Protein AF-A0A0U0QL68-F1 (afdb_monomer)

pLDDT: mean 82.09, std 10.91, range [54.28, 97.44]

Radius of gyration: 22.7 Å; Cα contacts (8 Å, |Δi|>4): 15; chains: 1; bounding box: 45×51×32 Å

Secondary structure (DSSP, 8-state):
--HHHHHHHHHHHHHTT--HHHHHHHHHHHHHHS--HHHHHHHHHHHHHH--SPP--HHHHHHHHHHTT--

InterPro domains:
  IPR010985 Ribbon-helix-helix [SSF47598] (1-59)

Sequence (71 aa):
MPEDVAETYRRRATAAGQSLQTYMRTKLIEGVRGRDKAEAIEILEQALASTASPGISRETIEASRRELRGG

Solvent-accessible surface area (backbone atoms only — not comparable to full-atom values): 4219 Å² total; per-residue (Å²): 128,61,67,70,60,50,50,52,49,44,54,52,11,55,76,68,77,36,54,52,68,59,41,50,52,51,53,52,52,50,58,68,67,44,66,51,73,65,55,51,47,52,53,49,52,52,53,56,69,69,47,86,57,84,68,91,44,72,67,56,56,54,49,54,57,47,53,76,72,72,114

Organism: Mycobacterium tuberculosis (NCBI:txid1773)

Structure (mmCIF, N/CA/C/O backbone):
data_AF-A0A0U0QL68-F1
#
_entry.id   AF-A0A0U0QL68-F1
#
loop_
_atom_site.group_PDB
_atom_site.id
_atom_site.type_symbol
_atom_site.label_atom_id
_atom_site.label_alt_id
_atom_site.label_comp_id
_atom_site.label_asym_id
_atom_site.label_entity_id
_atom_site.label_seq_id
_atom_site.pdbx_PDB_ins_code
_atom_site.Cartn_x
_atom_site.Cartn_y
_atom_site.Cartn_z
_atom_site.occupancy
_atom_site.B_iso_or_equiv
_atom_site.auth_seq_id
_atom_site.auth_comp_id
_atom_site.auth_asym_id
_atom_site.auth_atom_id
_atom_site.pdbx_PDB_model_num
ATOM 1 N N . MET A 1 1 ? -9.384 11.476 -13.435 1.00 67.56 1 MET A N 1
ATOM 2 C CA . MET A 1 1 ? -9.472 10.125 -12.843 1.00 67.56 1 MET A CA 1
ATOM 3 C C . MET A 1 1 ? -10.823 9.558 -13.235 1.00 67.56 1 MET A C 1
ATOM 5 O O . MET A 1 1 ? -11.790 10.297 -13.081 1.00 67.56 1 MET A O 1
ATOM 9 N N . PRO A 1 2 ? -10.887 8.330 -13.772 1.00 88.19 2 PRO A N 1
ATOM 10 C CA . PRO A 1 2 ? -12.153 7.644 -14.025 1.00 88.19 2 PRO A CA 1
ATOM 11 C C . PRO A 1 2 ? -13.039 7.624 -12.770 1.00 88.19 2 PRO A C 1
ATOM 13 O O . PRO A 1 2 ? -12.533 7.566 -11.646 1.00 88.19 2 PRO A O 1
ATOM 16 N N . GLU A 1 3 ? -14.350 7.759 -12.943 1.00 84.25 3 GLU A N 1
ATOM 17 C CA . GLU A 1 3 ? -15.277 8.004 -11.829 1.00 84.25 3 GLU A CA 1
ATOM 18 C C . GLU A 1 3 ? -15.421 6.794 -10.890 1.00 84.25 3 GLU A C 1
ATOM 20 O O . GLU A 1 3 ? -15.518 6.944 -9.674 1.00 84.25 3 GLU A O 1
ATOM 25 N N . ASP A 1 4 ? -15.305 5.588 -11.436 1.00 85.75 4 ASP A N 1
ATOM 26 C CA . ASP A 1 4 ? -15.224 4.310 -10.723 1.00 85.75 4 ASP A CA 1
ATOM 27 C C . ASP A 1 4 ? -13.982 4.211 -9.817 1.00 85.75 4 ASP A C 1
ATOM 29 O O . ASP A 1 4 ? -14.047 3.763 -8.663 1.00 85.75 4 ASP A O 1
ATOM 33 N N . VAL A 1 5 ? -12.841 4.699 -10.305 1.00 88.44 5 VAL A N 1
ATOM 34 C CA . VAL A 1 5 ? -11.599 4.782 -9.530 1.00 88.44 5 VAL A CA 1
ATOM 35 C C . VAL A 1 5 ? -11.759 5.815 -8.412 1.00 88.44 5 VAL A C 1
ATOM 37 O O . VAL A 1 5 ? -11.397 5.545 -7.264 1.00 88.44 5 VAL A O 1
ATOM 40 N N . ALA A 1 6 ? -12.374 6.963 -8.707 1.00 87.06 6 ALA A N 1
ATOM 41 C CA . ALA A 1 6 ? -12.666 8.002 -7.720 1.00 87.06 6 ALA A CA 1
ATOM 42 C C . ALA A 1 6 ? -13.550 7.488 -6.580 1.00 87.06 6 ALA A C 1
ATOM 44 O O . ALA A 1 6 ? -13.256 7.710 -5.403 1.00 87.06 6 ALA A O 1
ATOM 45 N N . GLU A 1 7 ? -14.607 6.760 -6.933 1.00 92.19 7 GLU A N 1
ATOM 46 C CA . GLU A 1 7 ? -15.535 6.144 -5.992 1.00 92.19 7 GLU A CA 1
ATOM 47 C C . GLU A 1 7 ? -14.828 5.136 -5.082 1.00 92.19 7 GLU A C 1
ATOM 49 O O . GLU A 1 7 ? -15.016 5.137 -3.864 1.00 92.19 7 GLU A O 1
ATOM 54 N N . THR A 1 8 ? -13.925 4.338 -5.647 1.00 94.56 8 THR A N 1
ATOM 55 C CA . THR A 1 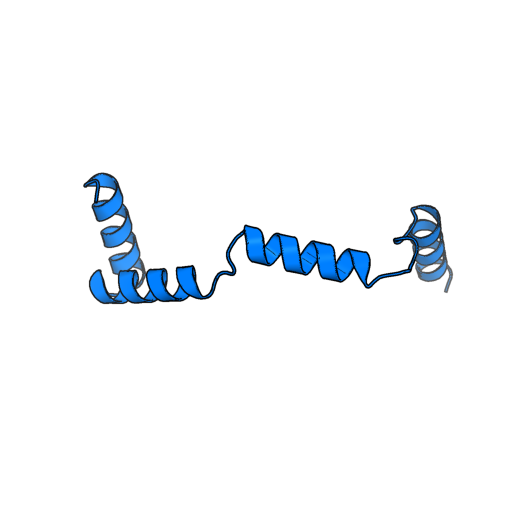8 ? -13.117 3.387 -4.881 1.00 94.56 8 THR A CA 1
ATOM 56 C C . THR A 1 8 ? -12.240 4.092 -3.844 1.00 94.56 8 THR A C 1
ATOM 58 O O . THR A 1 8 ? -12.193 3.672 -2.684 1.00 94.56 8 THR A O 1
ATOM 61 N N . TYR A 1 9 ? -11.568 5.184 -4.220 1.00 93.00 9 TYR A N 1
ATOM 62 C CA . TYR A 1 9 ? -10.762 5.967 -3.279 1.00 93.00 9 TYR A CA 1
ATOM 63 C C . TYR A 1 9 ? -11.618 6.652 -2.209 1.00 93.00 9 TYR A C 1
ATOM 65 O O . TYR A 1 9 ? -11.216 6.663 -1.046 1.00 93.00 9 TYR A O 1
ATOM 73 N N . ARG A 1 10 ? -12.809 7.158 -2.559 1.00 93.62 10 ARG A N 1
ATOM 74 C CA . ARG A 1 10 ? -13.757 7.730 -1.587 1.00 93.62 10 ARG A CA 1
ATOM 75 C C . ARG A 1 10 ? -14.190 6.700 -0.551 1.00 93.62 10 ARG A C 1
ATOM 77 O O . ARG A 1 10 ? -14.026 6.945 0.640 1.00 93.62 10 ARG A O 1
ATOM 84 N N . ARG A 1 11 ? -14.642 5.521 -0.988 1.00 96.50 11 ARG A N 1
ATOM 85 C CA . ARG A 1 11 ? -15.053 4.431 -0.085 1.00 96.50 11 ARG A CA 1
ATOM 86 C C . ARG A 1 11 ? -13.940 4.021 0.871 1.00 96.50 11 ARG A C 1
ATOM 88 O O . ARG A 1 11 ? -14.178 3.851 2.064 1.00 96.50 11 ARG A O 1
ATOM 95 N N . ARG A 1 12 ? -12.715 3.887 0.360 1.00 96.81 12 ARG A N 1
ATOM 96 C CA . ARG A 1 12 ? -11.550 3.514 1.175 1.00 96.81 12 ARG A CA 1
ATOM 97 C C . ARG A 1 12 ? -11.143 4.615 2.153 1.00 96.81 12 ARG A C 1
ATOM 99 O O . ARG A 1 12 ? -10.781 4.296 3.280 1.00 96.81 12 ARG A O 1
ATOM 106 N N . ALA A 1 13 ? -11.235 5.883 1.753 1.00 96.50 13 ALA A N 1
ATOM 107 C CA . ALA A 1 13 ? -10.987 7.014 2.642 1.00 96.50 13 ALA A CA 1
ATOM 108 C C . ALA A 1 13 ? -12.000 7.043 3.797 1.00 96.50 13 ALA A C 1
ATOM 110 O O . ALA A 1 13 ? -11.597 7.123 4.956 1.00 96.50 13 ALA A O 1
ATOM 111 N N . THR A 1 14 ? -13.292 6.863 3.499 1.00 96.56 14 THR A N 1
ATOM 112 C CA . THR A 1 14 ? -14.348 6.756 4.516 1.00 96.56 14 THR A CA 1
ATOM 113 C C . THR A 1 14 ? -14.106 5.583 5.464 1.00 96.56 14 THR A C 1
ATOM 115 O O . THR A 1 14 ? -14.168 5.768 6.676 1.00 96.56 14 THR A O 1
ATOM 118 N N . ALA A 1 15 ? -13.764 4.400 4.942 1.00 97.38 15 ALA A N 1
ATOM 119 C CA . ALA A 1 15 ? -13.449 3.228 5.764 1.00 97.38 15 ALA A CA 1
ATOM 120 C C . ALA A 1 15 ? -12.226 3.443 6.676 1.00 97.38 15 ALA A C 1
ATOM 122 O O . ALA A 1 15 ? -12.165 2.888 7.768 1.00 97.38 15 ALA A O 1
ATOM 123 N N . ALA A 1 16 ? -11.268 4.2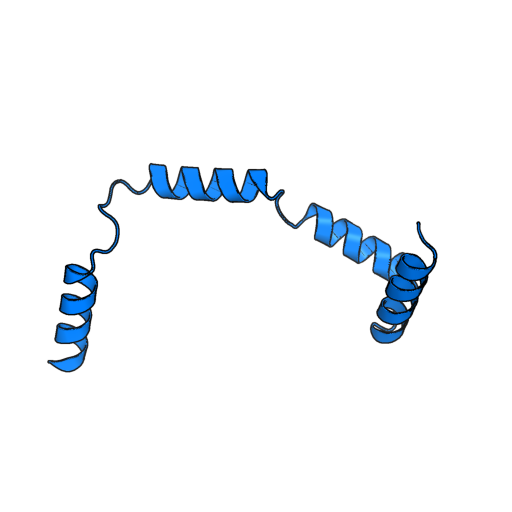70 6.247 1.00 94.94 16 ALA A N 1
ATOM 124 C CA . ALA A 1 16 ? -10.098 4.652 7.032 1.00 94.94 16 ALA A CA 1
ATOM 125 C C . ALA A 1 16 ? -10.3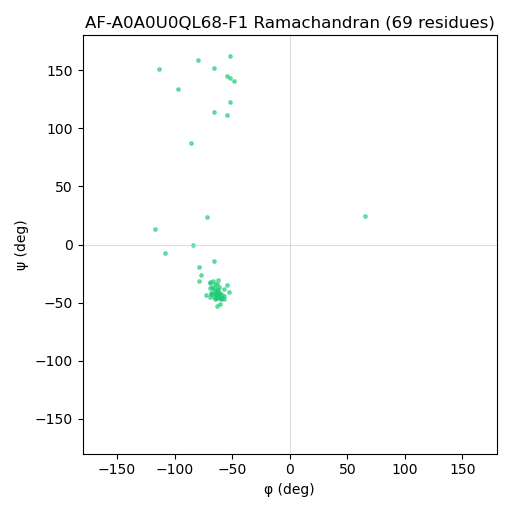54 5.830 7.996 1.00 94.94 16 ALA A C 1
ATOM 127 O O . ALA A 1 16 ? -9.425 6.254 8.681 1.00 94.94 16 ALA A O 1
ATOM 128 N N . GLY A 1 17 ? -11.568 6.397 8.034 1.00 97.44 17 GLY A N 1
ATOM 129 C CA . GLY A 1 17 ? -11.881 7.589 8.832 1.00 97.44 17 GLY A CA 1
ATOM 130 C C . GLY A 1 17 ? -11.147 8.851 8.363 1.00 97.44 17 GLY A C 1
ATOM 131 O O . GLY A 1 17 ? -10.912 9.767 9.149 1.00 97.44 17 GLY A O 1
ATOM 132 N N . GLN A 1 18 ? -10.740 8.899 7.094 1.00 96.31 18 GLN A N 1
ATOM 133 C CA . GLN A 1 18 ? -9.944 9.978 6.516 1.00 96.31 18 GLN A CA 1
ATOM 134 C C . GLN A 1 18 ? -10.743 10.753 5.468 1.00 96.31 18 GLN A C 1
ATOM 136 O O . GLN A 1 18 ? -11.592 10.206 4.764 1.00 96.31 18 GLN A O 1
ATOM 141 N N . SER A 1 19 ? -10.419 12.037 5.296 1.00 96.44 19 SER A N 1
ATOM 142 C CA . SER A 1 19 ? -10.841 12.758 4.096 1.00 96.44 19 SER A CA 1
ATOM 143 C C . SER A 1 19 ? -10.157 12.160 2.861 1.00 96.44 19 SER A C 1
ATOM 145 O O . SER A 1 19 ? -9.031 11.656 2.942 1.00 96.44 19 SER A O 1
ATOM 147 N N . LEU A 1 20 ? -10.804 12.260 1.695 1.00 93.25 20 LEU A N 1
ATOM 148 C CA . LEU A 1 20 ? -10.237 11.781 0.428 1.00 93.25 20 LEU A CA 1
ATOM 149 C C . LEU A 1 20 ? -8.837 12.363 0.172 1.00 93.25 20 LEU A C 1
ATOM 151 O O . LEU A 1 20 ? -7.932 11.646 -0.246 1.00 93.25 20 LEU A O 1
ATOM 155 N N . GLN A 1 21 ? -8.644 13.650 0.474 1.00 94.12 21 GLN A N 1
ATOM 156 C CA . GLN A 1 21 ? -7.371 14.342 0.278 1.00 94.12 21 GLN A CA 1
ATOM 157 C C . GLN A 1 21 ? -6.255 13.766 1.163 1.00 94.12 21 GLN A C 1
ATOM 159 O O . GLN A 1 21 ? -5.141 13.550 0.685 1.00 94.12 21 GLN A O 1
ATOM 164 N N . THR A 1 22 ? -6.544 13.491 2.439 1.00 95.62 22 THR A N 1
ATOM 165 C CA . THR A 1 22 ? -5.581 12.872 3.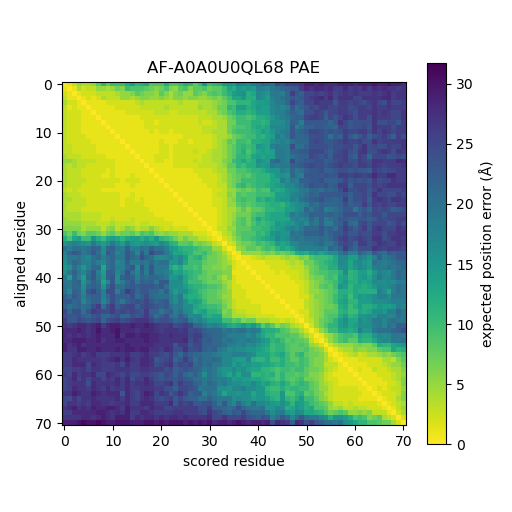361 1.00 95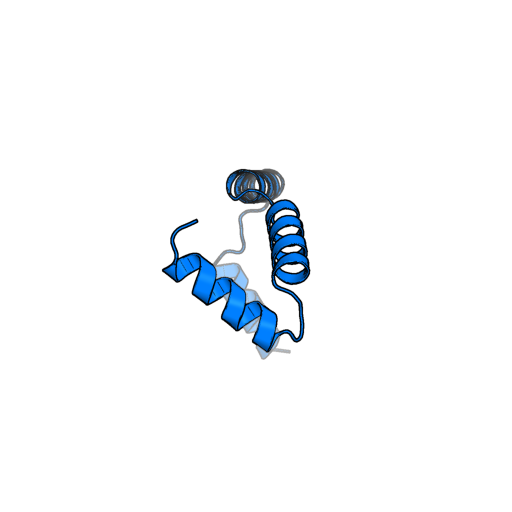.62 22 THR A CA 1
ATOM 166 C C . THR A 1 22 ? -5.248 11.451 2.923 1.00 95.62 22 THR A C 1
ATOM 168 O O . THR A 1 22 ? -4.072 11.103 2.841 1.00 95.62 22 THR A O 1
ATOM 171 N N . TYR A 1 23 ? -6.262 10.663 2.560 1.00 94.69 23 TYR A N 1
ATOM 172 C CA . TYR A 1 23 ? -6.073 9.294 2.084 1.00 94.69 23 TYR A CA 1
ATOM 173 C C . TYR A 1 23 ? -5.203 9.246 0.821 1.00 94.69 23 TYR A C 1
ATOM 175 O O . TYR A 1 23 ? -4.238 8.485 0.747 1.00 94.69 23 TYR A O 1
ATOM 183 N N . MET A 1 24 ? -5.486 10.110 -0.158 1.00 92.44 24 MET A N 1
ATOM 184 C CA . MET A 1 24 ? -4.686 10.216 -1.378 1.00 92.44 24 MET A CA 1
ATOM 185 C C . MET A 1 24 ? -3.246 10.642 -1.101 1.00 92.44 24 MET A C 1
ATOM 187 O O . MET A 1 24 ? -2.330 10.050 -1.663 1.00 92.44 24 MET A O 1
ATOM 191 N N . ARG A 1 25 ? -3.028 11.633 -0.225 1.00 92.69 25 ARG A N 1
ATOM 192 C CA . ARG A 1 25 ? -1.675 12.060 0.161 1.00 92.69 25 ARG A CA 1
ATOM 193 C C . ARG A 1 25 ? -0.877 10.887 0.730 1.00 92.69 25 ARG A C 1
ATOM 195 O O . ARG A 1 25 ? 0.253 10.671 0.307 1.00 92.69 25 ARG A O 1
ATOM 202 N N . THR A 1 26 ? -1.473 10.111 1.631 1.00 92.69 26 THR A N 1
ATOM 203 C CA . THR A 1 26 ? -0.840 8.912 2.193 1.00 92.69 26 THR A CA 1
ATOM 204 C C . THR A 1 26 ? -0.512 7.894 1.107 1.00 92.69 26 THR A C 1
ATOM 206 O O . THR A 1 26 ? 0.616 7.417 1.054 1.00 92.69 26 THR A O 1
ATOM 209 N N . LYS A 1 27 ? -1.443 7.613 0.186 1.00 89.81 27 LYS A N 1
ATOM 210 C CA . LYS A 1 27 ? -1.204 6.670 -0.918 1.00 89.81 27 LYS A CA 1
ATOM 211 C C . LYS A 1 27 ? -0.134 7.125 -1.902 1.00 89.81 27 LYS A C 1
ATOM 213 O O . LYS A 1 27 ? 0.616 6.288 -2.387 1.00 89.81 27 LYS A O 1
ATOM 218 N N . LEU A 1 28 ? -0.014 8.425 -2.154 1.00 87.62 28 LEU A N 1
ATOM 219 C CA . LEU A 1 28 ? 1.074 8.976 -2.962 1.00 87.62 28 LEU A CA 1
ATOM 220 C C . LEU A 1 28 ? 2.425 8.839 -2.250 1.00 87.62 28 LEU A C 1
ATOM 222 O O . LEU A 1 28 ? 3.396 8.422 -2.868 1.00 87.62 28 LEU A O 1
ATOM 226 N N . ILE A 1 29 ? 2.484 9.120 -0.944 1.00 86.50 29 ILE A N 1
ATOM 227 C CA . ILE A 1 29 ? 3.706 8.940 -0.146 1.00 86.50 29 ILE A CA 1
ATOM 228 C C . ILE A 1 29 ? 4.103 7.460 -0.082 1.00 86.50 29 ILE A C 1
ATOM 230 O O . ILE A 1 29 ? 5.275 7.139 -0.242 1.00 86.50 29 ILE A O 1
ATOM 234 N N . GLU A 1 30 ? 3.146 6.555 0.131 1.00 84.88 30 GLU A N 1
ATOM 235 C CA . GLU A 1 30 ? 3.376 5.106 0.087 1.00 84.88 30 GLU A CA 1
ATOM 236 C C . GLU A 1 30 ? 3.860 4.658 -1.294 1.00 84.88 30 GLU A C 1
ATOM 238 O O . GLU A 1 30 ? 4.801 3.878 -1.375 1.00 84.88 30 GLU A O 1
ATOM 243 N N . GLY A 1 31 ? 3.262 5.185 -2.365 1.00 78.69 31 GLY A N 1
ATOM 244 C CA . GLY A 1 31 ? 3.661 4.890 -3.739 1.00 78.69 31 GLY A CA 1
ATOM 245 C C . GLY A 1 31 ? 5.084 5.342 -4.067 1.00 78.69 31 GLY A C 1
ATOM 246 O O . GLY A 1 31 ? 5.768 4.652 -4.805 1.00 78.69 31 GLY A O 1
ATOM 247 N N . VAL A 1 32 ? 5.546 6.452 -3.483 1.00 74.56 32 VAL A N 1
ATOM 248 C CA . VAL A 1 32 ? 6.938 6.926 -3.613 1.00 74.56 32 VAL A CA 1
ATOM 249 C C . VAL A 1 32 ? 7.899 6.152 -2.700 1.00 74.56 32 VAL A C 1
ATOM 251 O O . VAL A 1 32 ? 9.068 5.993 -3.028 1.00 74.56 32 VAL A O 1
ATOM 254 N N . ARG A 1 33 ? 7.434 5.683 -1.533 1.00 69.38 33 ARG A N 1
ATOM 255 C CA . ARG A 1 33 ? 8.239 4.866 -0.603 1.00 69.38 33 ARG A CA 1
ATOM 256 C C . ARG A 1 33 ? 8.381 3.414 -1.053 1.00 69.38 33 ARG A C 1
ATOM 258 O O . ARG A 1 33 ? 9.340 2.753 -0.659 1.00 69.38 33 ARG A O 1
ATOM 265 N N . GLY A 1 34 ? 7.424 2.902 -1.820 1.00 64.62 34 GLY A N 1
ATOM 266 C CA . GLY A 1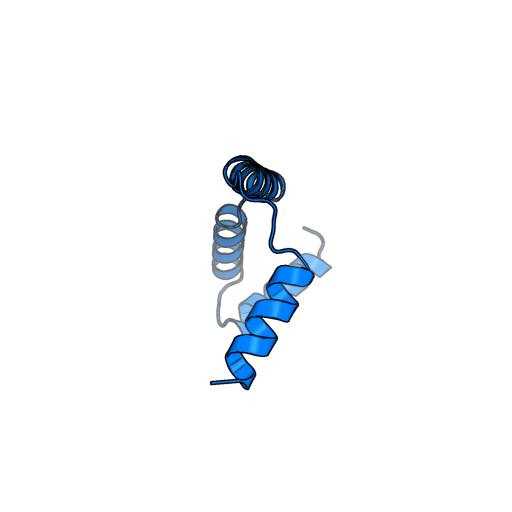 34 ? 7.588 1.654 -2.545 1.00 64.62 34 GLY A CA 1
ATOM 267 C C . GLY A 1 34 ? 8.664 1.866 -3.598 1.00 64.62 34 GLY A C 1
ATOM 268 O O . GLY A 1 34 ? 8.469 2.672 -4.500 1.00 64.62 34 GLY A O 1
ATOM 269 N N . ARG A 1 35 ? 9.802 1.178 -3.458 1.00 59.62 35 ARG A N 1
ATOM 270 C CA . ARG A 1 35 ? 10.843 1.158 -4.492 1.00 59.62 35 ARG A CA 1
ATOM 271 C C . ARG A 1 35 ? 10.206 0.857 -5.843 1.00 59.62 35 ARG A C 1
ATOM 273 O O . ARG A 1 35 ? 9.305 0.012 -5.912 1.00 59.62 35 ARG A O 1
ATOM 280 N N . ASP A 1 36 ? 10.672 1.529 -6.892 1.00 72.88 36 ASP A N 1
ATOM 281 C CA . ASP A 1 36 ? 10.242 1.195 -8.248 1.00 72.88 36 ASP A CA 1
ATOM 282 C C . ASP A 1 36 ? 10.498 -0.301 -8.487 1.00 72.88 36 ASP A C 1
ATOM 284 O O . ASP A 1 36 ? 11.459 -0.873 -7.964 1.00 72.88 36 ASP A O 1
ATOM 288 N N . LYS A 1 37 ? 9.627 -0.975 -9.243 1.00 67.38 37 LYS A N 1
ATOM 289 C CA . LYS A 1 37 ? 9.806 -2.403 -9.537 1.00 67.38 37 LYS A CA 1
ATOM 290 C C . LYS A 1 37 ? 11.191 -2.669 -10.146 1.00 67.38 37 LYS A C 1
ATOM 292 O O . LYS A 1 37 ? 11.773 -3.709 -9.852 1.00 67.38 37 LYS A O 1
ATOM 297 N N . ALA A 1 38 ? 11.707 -1.742 -10.954 1.00 69.88 38 ALA A N 1
ATOM 298 C CA . ALA A 1 38 ? 13.056 -1.794 -11.503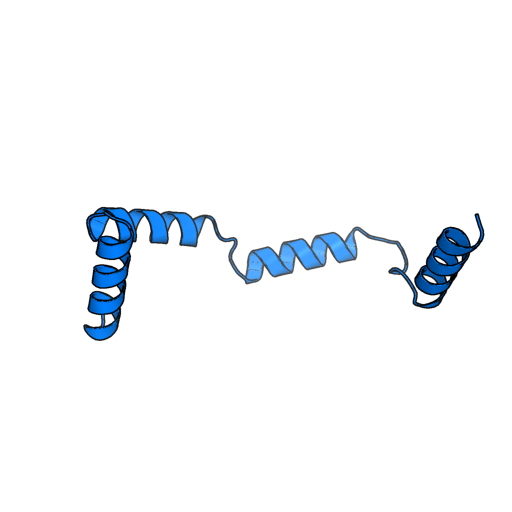 1.00 69.88 38 ALA A CA 1
ATOM 299 C C . ALA A 1 38 ? 14.122 -1.697 -10.403 1.00 69.88 38 ALA A C 1
ATOM 301 O O . ALA A 1 38 ? 14.996 -2.550 -10.338 1.00 69.88 38 ALA A O 1
ATOM 302 N N . GLU A 1 39 ? 13.992 -0.749 -9.473 1.00 71.12 39 GLU A N 1
ATOM 303 C CA . GLU A 1 39 ? 14.919 -0.589 -8.343 1.00 71.12 39 GLU A CA 1
ATOM 304 C C . GLU A 1 39 ? 14.922 -1.828 -7.426 1.00 71.12 39 GLU A C 1
ATOM 306 O O . GLU A 1 39 ? 15.967 -2.277 -6.957 1.00 71.12 39 GLU A O 1
ATOM 311 N N . ALA A 1 40 ? 13.757 -2.440 -7.194 1.00 78.19 40 ALA A N 1
ATOM 312 C CA . ALA A 1 40 ? 13.659 -3.681 -6.427 1.00 78.19 40 ALA A CA 1
ATOM 313 C C . ALA A 1 40 ? 14.363 -4.862 -7.122 1.00 78.19 40 ALA A C 1
ATOM 315 O O . ALA A 1 40 ? 14.974 -5.689 -6.441 1.00 78.19 40 ALA A O 1
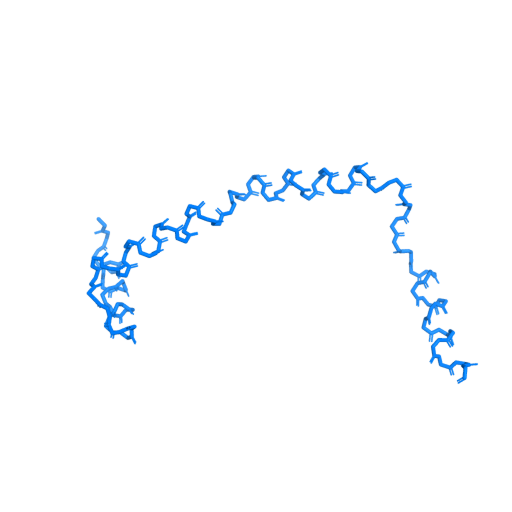ATOM 316 N N . ILE A 1 41 ? 14.288 -4.939 -8.457 1.00 80.25 41 ILE A N 1
ATOM 317 C CA . ILE A 1 41 ? 15.001 -5.947 -9.254 1.00 80.25 41 ILE A CA 1
ATOM 318 C C . ILE A 1 41 ? 16.507 -5.678 -9.227 1.00 80.25 41 ILE A C 1
ATOM 320 O O . ILE A 1 41 ? 17.264 -6.604 -8.962 1.00 80.25 41 ILE A O 1
ATOM 324 N N . GLU A 1 42 ? 16.942 -4.431 -9.400 1.00 83.06 42 GLU A N 1
ATOM 325 C CA . GLU A 1 42 ? 18.361 -4.064 -9.342 1.00 83.06 42 GLU A CA 1
ATOM 326 C C . GLU A 1 42 ? 18.989 -4.421 -7.989 1.00 83.06 42 GLU A C 1
ATOM 328 O O . GLU A 1 42 ? 20.070 -5.007 -7.940 1.00 83.06 42 GLU A O 1
ATOM 333 N N . ILE A 1 43 ? 18.298 -4.146 -6.877 1.00 81.00 43 ILE A N 1
ATOM 334 C CA . ILE A 1 43 ? 18.767 -4.528 -5.535 1.00 81.00 43 ILE A CA 1
ATOM 335 C C . ILE A 1 43 ? 18.863 -6.052 -5.395 1.00 81.00 43 ILE A C 1
ATOM 337 O O . ILE A 1 43 ? 19.818 -6.557 -4.802 1.00 81.00 43 ILE A O 1
ATOM 341 N N . LEU A 1 44 ? 17.889 -6.796 -5.927 1.00 81.31 44 LEU A N 1
ATOM 342 C CA . LEU A 1 44 ? 17.909 -8.259 -5.909 1.00 81.31 44 LEU A CA 1
ATOM 343 C C . LEU A 1 44 ? 19.084 -8.808 -6.729 1.00 81.31 44 LEU A C 1
ATOM 345 O O . LEU A 1 44 ? 19.804 -9.681 -6.251 1.00 81.31 44 LEU A O 1
ATOM 349 N N . GLU A 1 45 ? 19.305 -8.287 -7.934 1.00 83.19 45 GLU A N 1
ATOM 350 C CA . GLU A 1 45 ? 20.414 -8.683 -8.803 1.00 83.19 45 GLU A CA 1
ATOM 351 C C . GLU A 1 45 ? 21.770 -8.363 -8.165 1.00 83.19 45 GLU A C 1
ATOM 353 O O . GLU A 1 45 ? 22.661 -9.210 -8.166 1.00 83.19 45 GLU A O 1
ATOM 358 N N . GLN A 1 46 ? 21.917 -7.196 -7.531 1.00 82.94 46 GLN A N 1
ATOM 359 C CA . GLN A 1 46 ? 23.119 -6.839 -6.771 1.00 82.94 46 GLN A CA 1
ATOM 360 C C . GLN A 1 46 ? 23.343 -7.764 -5.566 1.00 82.94 46 GLN A C 1
ATOM 362 O O . GLN A 1 46 ? 24.477 -8.165 -5.285 1.00 82.94 46 GLN A O 1
ATOM 367 N N . ALA A 1 47 ? 22.279 -8.143 -4.856 1.00 81.75 47 ALA A N 1
ATOM 368 C CA . ALA A 1 47 ? 22.364 -9.088 -3.746 1.00 81.75 47 ALA A CA 1
ATOM 369 C C . ALA A 1 47 ? 22.795 -10.486 -4.226 1.00 81.75 47 ALA A C 1
ATOM 371 O O . ALA A 1 47 ? 23.646 -11.112 -3.596 1.00 81.75 47 ALA A O 1
ATOM 372 N N . LEU A 1 48 ? 22.269 -10.947 -5.365 1.00 78.00 48 LEU A N 1
ATOM 373 C CA . LEU A 1 48 ? 22.644 -12.223 -5.986 1.00 78.00 48 LEU A CA 1
ATOM 374 C C . LEU A 1 48 ? 24.079 -12.204 -6.527 1.00 78.00 48 LEU A C 1
ATOM 376 O O . LEU A 1 48 ? 24.819 -13.162 -6.335 1.00 78.00 48 LEU A O 1
ATOM 380 N N . ALA A 1 49 ? 24.503 -11.109 -7.160 1.00 79.50 49 ALA A N 1
ATOM 381 C CA . ALA A 1 49 ? 25.861 -10.964 -7.681 1.00 79.50 49 ALA A CA 1
ATOM 382 C C . ALA A 1 49 ? 26.915 -10.845 -6.566 1.00 79.50 49 ALA A C 1
ATOM 384 O O . ALA A 1 49 ? 28.042 -11.310 -6.727 1.00 79.50 49 ALA A O 1
ATOM 385 N N . SER A 1 50 ? 26.560 -10.237 -5.428 1.00 77.31 50 SER A N 1
ATOM 386 C CA . SER A 1 50 ? 27.452 -10.124 -4.264 1.00 77.31 50 SER A CA 1
ATOM 387 C C . SER A 1 50 ? 27.523 -11.403 -3.425 1.00 77.31 50 SER A C 1
ATOM 389 O O . SER A 1 50 ? 28.496 -11.601 -2.695 1.00 77.31 50 SER A O 1
ATOM 391 N N . THR A 1 51 ? 26.550 -12.310 -3.551 1.00 69.12 51 THR A N 1
ATOM 392 C CA . THR A 1 51 ? 26.622 -13.642 -2.942 1.00 69.12 51 THR A CA 1
ATOM 393 C C . THR A 1 51 ? 27.373 -14.612 -3.855 1.00 69.12 51 THR A C 1
ATOM 395 O O . THR A 1 51 ? 26.796 -15.375 -4.616 1.00 69.12 51 THR A O 1
ATOM 398 N N . ALA A 1 52 ? 28.700 -14.653 -3.714 1.00 58.25 52 ALA A N 1
ATOM 399 C CA . ALA A 1 52 ? 29.576 -15.649 -4.347 1.00 58.25 52 ALA A CA 1
ATOM 400 C C . ALA A 1 52 ? 29.460 -17.067 -3.734 1.00 58.25 52 ALA A C 1
ATOM 402 O O . ALA A 1 52 ? 30.404 -17.855 -3.805 1.00 58.25 52 ALA A O 1
ATOM 403 N N . SER A 1 53 ? 28.337 -17.399 -3.091 1.00 64.62 53 SER A N 1
ATOM 404 C CA . SER A 1 53 ? 28.087 -18.755 -2.604 1.00 64.62 53 SER A CA 1
ATOM 405 C C . SER A 1 53 ? 27.224 -19.479 -3.628 1.00 64.62 53 SER A C 1
ATOM 407 O O . SER A 1 53 ? 26.205 -18.919 -4.038 1.00 64.62 53 SER A O 1
ATOM 409 N N . PRO A 1 54 ? 27.549 -20.729 -4.007 1.00 62.50 54 PRO A N 1
ATOM 410 C CA . PRO A 1 54 ? 26.559 -21.583 -4.641 1.00 62.50 54 PRO A CA 1
ATOM 411 C C . PRO A 1 54 ? 25.332 -21.565 -3.727 1.00 62.50 54 PRO A C 1
ATOM 413 O O . PRO A 1 54 ? 25.460 -21.764 -2.514 1.00 62.50 54 PRO A O 1
ATOM 416 N N . GLY A 1 55 ? 24.182 -21.170 -4.277 1.00 63.88 55 GLY A N 1
ATOM 417 C CA . GLY A 1 55 ? 22.942 -21.057 -3.516 1.00 63.88 55 GLY A CA 1
ATOM 418 C C . GLY A 1 55 ? 22.647 -22.348 -2.753 1.00 63.88 55 GLY A C 1
ATOM 419 O O . GLY A 1 55 ? 23.208 -23.401 -3.057 1.00 63.88 55 GLY A O 1
ATOM 420 N N . ILE A 1 56 ? 21.770 -22.274 -1.752 1.00 72.94 56 ILE A N 1
ATOM 421 C CA . ILE A 1 56 ? 21.424 -23.437 -0.928 1.00 72.94 56 ILE A CA 1
ATOM 422 C C . ILE A 1 56 ? 20.958 -24.573 -1.851 1.00 72.94 56 ILE A C 1
ATOM 424 O O . ILE A 1 56 ? 19.906 -24.476 -2.487 1.00 72.94 56 ILE A O 1
ATOM 428 N N . SER A 1 57 ? 21.759 -25.635 -1.945 1.00 75.25 57 SER A N 1
ATOM 429 C CA . SER A 1 57 ? 21.437 -26.776 -2.788 1.00 75.25 57 SER A CA 1
ATOM 430 C C . SER A 1 57 ? 20.424 -27.670 -2.079 1.00 75.25 57 SER A C 1
ATOM 432 O O . SER A 1 57 ? 20.270 -27.636 -0.852 1.00 75.25 57 SER A O 1
ATOM 434 N N . ARG A 1 58 ? 19.713 -28.493 -2.850 1.00 77.81 58 ARG A N 1
ATOM 435 C CA . ARG A 1 58 ? 18.749 -29.447 -2.292 1.00 77.81 58 ARG A CA 1
ATOM 436 C C . ARG A 1 58 ? 19.421 -30.381 -1.283 1.00 77.81 58 ARG A C 1
ATOM 438 O O . ARG A 1 58 ? 18.849 -30.678 -0.239 1.00 77.81 58 ARG A O 1
ATOM 445 N N . GLU A 1 59 ? 20.650 -30.778 -1.576 1.00 79.19 59 GLU A N 1
ATOM 446 C CA . GLU A 1 59 ? 21.487 -31.617 -0.728 1.00 79.19 59 GLU A CA 1
ATOM 447 C C . GLU A 1 59 ? 21.804 -30.923 0.606 1.00 79.19 59 GLU A C 1
ATOM 449 O O . GLU A 1 59 ? 21.713 -31.560 1.654 1.00 79.19 59 GLU A O 1
ATOM 454 N N . THR A 1 60 ? 22.091 -29.613 0.601 1.00 80.31 60 THR A N 1
ATOM 455 C CA . THR A 1 60 ? 22.297 -28.828 1.831 1.00 80.31 60 THR A CA 1
ATOM 456 C C . THR A 1 60 ? 21.027 -28.762 2.683 1.00 80.31 60 THR A C 1
ATOM 458 O O . THR A 1 60 ? 21.088 -28.950 3.896 1.00 80.31 60 THR A O 1
ATOM 461 N N . ILE A 1 61 ? 19.859 -28.565 2.060 1.00 81.69 61 ILE A N 1
ATOM 462 C CA . ILE A 1 61 ? 18.563 -28.534 2.766 1.00 81.69 61 ILE A CA 1
ATOM 463 C C . ILE A 1 61 ? 18.275 -29.887 3.425 1.00 81.69 61 ILE A C 1
ATOM 465 O O . ILE A 1 61 ? 17.843 -29.954 4.579 1.00 81.69 61 ILE A O 1
ATOM 469 N N . GLU A 1 62 ? 18.506 -30.978 2.694 1.00 87.25 62 GLU A N 1
ATOM 470 C CA . GLU A 1 62 ? 18.283 -32.336 3.186 1.00 87.25 62 GLU A CA 1
ATOM 471 C C . GLU A 1 62 ? 19.268 -32.711 4.305 1.00 87.25 62 GLU A C 1
ATOM 473 O O . GLU A 1 62 ? 18.859 -33.353 5.278 1.00 87.25 62 GLU A O 1
ATOM 478 N N . ALA A 1 63 ? 20.524 -32.258 4.218 1.00 82.19 63 ALA A N 1
ATOM 479 C CA . ALA A 1 63 ? 21.524 -32.416 5.270 1.00 82.19 63 ALA A CA 1
ATOM 480 C C . ALA A 1 63 ? 21.115 -31.685 6.561 1.00 82.19 63 ALA A C 1
ATOM 482 O O . ALA A 1 63 ? 20.991 -32.332 7.603 1.00 82.19 63 ALA A O 1
ATOM 483 N N . SER A 1 64 ? 20.776 -30.391 6.493 1.00 81.88 64 SER A N 1
ATOM 484 C CA . SER A 1 64 ? 20.337 -29.623 7.672 1.00 81.88 64 SER A CA 1
ATOM 485 C C . SER A 1 64 ? 19.054 -30.185 8.296 1.00 81.88 64 SER A C 1
ATOM 487 O O . SER A 1 64 ? 18.906 -30.228 9.517 1.00 81.88 64 SER A O 1
ATOM 489 N N . ARG A 1 65 ? 18.115 -30.685 7.479 1.00 83.94 65 ARG A N 1
ATOM 490 C CA . ARG A 1 65 ? 16.890 -31.333 7.978 1.00 83.94 65 ARG A CA 1
ATOM 491 C C . ARG A 1 65 ? 17.175 -32.646 8.715 1.00 83.94 65 ARG A C 1
ATOM 493 O O . ARG A 1 65 ? 16.406 -33.007 9.607 1.00 83.94 65 ARG A O 1
ATOM 500 N N . ARG A 1 66 ? 18.222 -33.378 8.326 1.00 83.44 66 ARG A N 1
ATOM 501 C CA . ARG A 1 66 ? 18.645 -34.613 9.000 1.00 83.44 66 ARG A CA 1
ATOM 502 C C . ARG A 1 66 ? 19.299 -34.302 10.344 1.00 83.44 66 ARG A C 1
ATOM 504 O O . ARG A 1 66 ? 18.944 -34.946 11.324 1.00 83.44 66 ARG A O 1
ATOM 511 N N . GLU A 1 67 ? 20.167 -33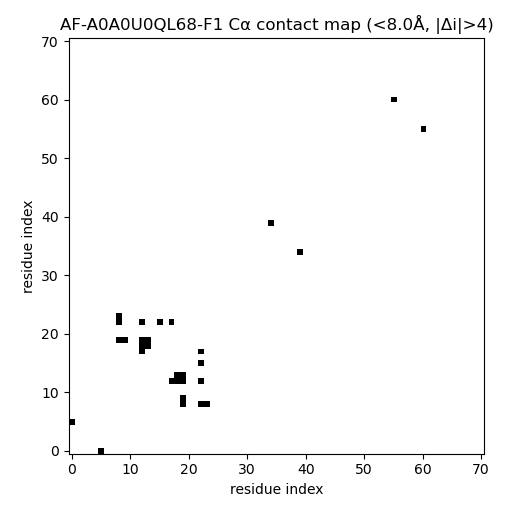.293 10.395 1.00 82.19 67 GLU A N 1
ATOM 512 C CA . GLU A 1 67 ? 20.818 -32.829 11.630 1.00 82.19 67 GLU A CA 1
ATOM 513 C C . GLU A 1 67 ? 19.797 -32.369 12.679 1.00 82.19 67 GLU A C 1
ATOM 515 O O . GLU A 1 67 ? 19.839 -32.826 13.816 1.00 82.19 67 GLU A O 1
ATOM 520 N N . LEU A 1 68 ? 18.795 -31.575 12.284 1.00 81.38 68 LEU A N 1
ATOM 521 C CA . LEU A 1 68 ? 17.733 -31.098 13.187 1.00 81.38 68 LEU A CA 1
ATOM 522 C C . LEU A 1 68 ? 16.813 -32.204 13.737 1.00 81.38 68 LEU A C 1
ATOM 524 O O . LEU A 1 68 ? 16.036 -31.952 14.654 1.00 81.38 68 LEU A O 1
ATOM 528 N N . ARG A 1 69 ? 16.840 -33.407 13.156 1.00 76.81 69 ARG A N 1
ATOM 529 C CA . ARG A 1 69 ? 16.025 -34.559 13.585 1.00 76.81 69 ARG A CA 1
ATOM 530 C C . ARG A 1 69 ? 16.833 -35.652 14.277 1.00 76.81 69 ARG A C 1
ATOM 532 O O . ARG A 1 69 ? 16.235 -36.620 14.736 1.00 76.81 69 ARG A O 1
ATOM 539 N N . GLY A 1 70 ? 18.158 -35.530 14.281 1.00 66.88 70 GLY A N 1
ATOM 540 C CA . GLY A 1 70 ? 19.086 -36.529 14.805 1.00 66.88 70 GLY A CA 1
ATOM 541 C C . GLY A 1 70 ? 19.927 -36.044 15.986 1.00 66.88 70 GLY A C 1
ATOM 542 O O . GLY A 1 70 ? 20.916 -36.704 16.293 1.00 66.88 70 GLY A O 1
ATOM 543 N N . GLY A 1 71 ? 19.566 -34.911 16.598 1.00 54.28 71 GLY A N 1
ATOM 544 C CA . GLY A 1 71 ? 20.132 -34.413 17.857 1.00 54.28 71 GLY A CA 1
ATOM 545 C C . GLY A 1 71 ? 19.261 -34.763 19.052 1.00 54.28 71 GLY A C 1
ATOM 546 O O . GLY A 1 71 ? 18.020 -34.690 18.901 1.00 54.28 71 GLY A O 1
#

Foldseek 3Di:
DPVVVVVVLCVVCVVVVHDSVVSVVVVVVVVVVPPDPVRVVVVVVVVVVVPPDPPCDPVNVVVVVVVVVPD

Nearest PDB structures (foldseek):
  8cwr-assembly1_B  TM=4.654E-01  e=6.249E+00  Mycobacterium tuberculosis H37Rv

Mean predicted aligned error: 13.81 Å